Protein AF-A0A9X9YJS3-F1 (afdb_monomer)

Sequence (90 aa):
MINIAECREHADLYKRLSGASGISKDRSDVRKNIARTYVGLAGQLDRLASLTRNEQRLGVMACFRPQWPSLIWGWPALRKEQFEVGVVLV

Organism: NCBI:txid2823807

Secondary structure (DSSP, 8-state):
---HHHHHHHHHHHHHHHS-TT--HHHHHHHHHHHHHHHHHHHHHHHHHHHHHHHHHHHHHHH------S--------------------

Mean predicted aligned error: 14.99 Å

Nearest PDB structures (foldseek):
  6s7o-assembly1_H  TM=7.962E-01  e=3.512E-01  Homo sapiens
  8pn9-assembly1_H  TM=8.196E-01  e=5.442E-01  Homo sapiens
  8b6l-assembly1_J  TM=8.258E-01  e=8.979E-01  Homo sapiens
  8oir-assembly1_Aa  TM=5.435E-01  e=7.080E+00  Homo sapiens
  8eja-assembly1_B  TM=5.063E-01  e=7.537E+00  synthetic construct

Radius of gyration: 23.83 Å; Cα contacts (8 Å, |Δi|>4): 43; chains: 1; bounding box: 42×30×66 Å

Structure (mmCIF, N/CA/C/O backbone):
data_AF-A0A9X9YJS3-F1
#
_entry.id   AF-A0A9X9YJS3-F1
#
loop_
_atom_site.group_PDB
_atom_site.id
_atom_site.type_symbol
_atom_site.label_atom_id
_atom_site.label_alt_id
_atom_site.label_comp_id
_atom_site.label_asym_id
_atom_site.label_entity_id
_atom_site.label_seq_id
_atom_site.pdbx_PDB_ins_code
_atom_site.Cartn_x
_atom_site.Cartn_y
_atom_site.Cartn_z
_atom_site.occupancy
_atom_site.B_iso_or_equiv
_atom_site.auth_seq_id
_atom_site.auth_comp_id
_atom_site.auth_asym_id
_atom_site.auth_atom_id
_atom_site.pdbx_PDB_model_num
ATOM 1 N N . MET A 1 1 ? 11.920 -6.930 -0.009 1.00 60.66 1 MET A N 1
ATOM 2 C CA . MET A 1 1 ? 11.444 -5.720 -0.713 1.00 60.66 1 MET A CA 1
ATOM 3 C C . MET A 1 1 ? 9.936 -5.822 -0.750 1.00 60.66 1 MET A C 1
ATOM 5 O O . MET A 1 1 ? 9.464 -6.857 -1.195 1.00 60.66 1 MET A O 1
ATOM 9 N N . ILE A 1 2 ? 9.208 -4.842 -0.208 1.00 77.00 2 ILE A N 1
ATOM 10 C CA . ILE A 1 2 ? 7.742 -4.922 -0.155 1.00 77.00 2 ILE A CA 1
ATOM 11 C C . ILE A 1 2 ? 7.179 -4.851 -1.579 1.00 77.00 2 ILE A C 1
ATOM 13 O O . ILE A 1 2 ? 7.634 -4.026 -2.377 1.00 77.00 2 ILE A O 1
ATOM 17 N N . ASN A 1 3 ? 6.244 -5.734 -1.919 1.00 87.00 3 ASN A N 1
ATOM 18 C CA . ASN A 1 3 ? 5.661 -5.802 -3.256 1.00 87.00 3 ASN A CA 1
ATOM 19 C C . ASN A 1 3 ? 4.261 -5.145 -3.312 1.00 87.00 3 ASN A C 1
ATOM 21 O O . ASN A 1 3 ? 3.644 -4.833 -2.290 1.00 87.00 3 ASN A O 1
ATOM 25 N N . ILE A 1 4 ? 3.750 -4.907 -4.526 1.00 89.50 4 ILE A N 1
ATOM 26 C CA . ILE A 1 4 ? 2.439 -4.268 -4.756 1.00 89.50 4 ILE A CA 1
ATOM 27 C C . ILE A 1 4 ? 1.284 -5.103 -4.168 1.00 89.50 4 ILE A C 1
ATOM 29 O O . ILE A 1 4 ? 0.356 -4.542 -3.586 1.00 89.50 4 I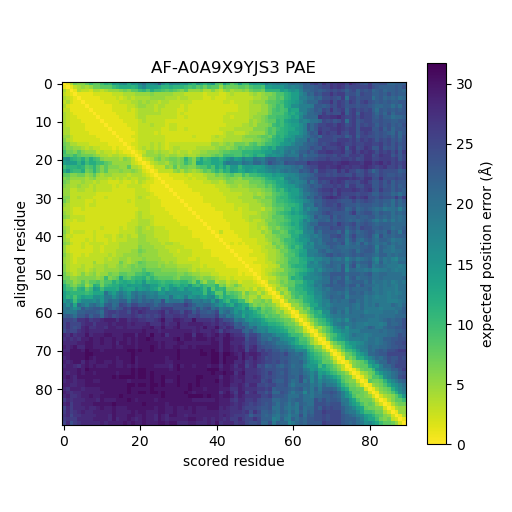LE A O 1
ATOM 33 N N . ALA A 1 5 ? 1.328 -6.428 -4.319 1.00 89.31 5 ALA A N 1
ATOM 34 C CA . ALA A 1 5 ? 0.332 -7.359 -3.794 1.00 89.31 5 ALA A CA 1
ATOM 35 C C . ALA A 1 5 ? 0.338 -7.410 -2.257 1.00 89.31 5 ALA A C 1
ATOM 37 O O . ALA A 1 5 ? -0.730 -7.321 -1.664 1.00 89.31 5 ALA A O 1
ATOM 38 N N . GLU A 1 6 ? 1.510 -7.430 -1.617 1.00 90.44 6 GLU A N 1
ATOM 39 C CA . GLU A 1 6 ? 1.648 -7.353 -0.153 1.00 90.44 6 GLU A CA 1
ATOM 40 C C . GLU A 1 6 ? 1.051 -6.049 0.388 1.00 90.44 6 GLU A C 1
ATOM 42 O O . GLU A 1 6 ? 0.322 -6.049 1.378 1.00 90.44 6 GLU A O 1
ATOM 47 N N . CYS A 1 7 ? 1.285 -4.920 -0.292 1.00 91.56 7 CYS A N 1
ATOM 48 C CA . CYS A 1 7 ? 0.670 -3.650 0.093 1.00 91.56 7 CYS A CA 1
ATOM 49 C C . CYS A 1 7 ? -0.866 -3.712 0.006 1.00 91.56 7 CYS A C 1
ATOM 51 O O . CYS A 1 7 ? -1.556 -3.204 0.889 1.00 91.56 7 CYS A O 1
ATOM 53 N N . ARG A 1 8 ? -1.425 -4.355 -1.026 1.00 91.12 8 ARG A N 1
ATOM 54 C CA . ARG A 1 8 ? -2.882 -4.536 -1.151 1.00 91.12 8 ARG A CA 1
ATOM 55 C C . ARG A 1 8 ? -3.440 -5.471 -0.078 1.00 91.12 8 ARG A C 1
ATOM 57 O O . ARG A 1 8 ? -4.461 -5.150 0.522 1.00 91.12 8 ARG A O 1
ATOM 64 N N . GLU A 1 9 ? -2.747 -6.567 0.211 1.00 93.44 9 GLU A N 1
ATOM 65 C CA . GLU A 1 9 ? -3.133 -7.522 1.252 1.00 93.44 9 GLU A CA 1
ATOM 66 C C . GLU A 1 9 ? -3.153 -6.865 2.638 1.00 93.44 9 GLU A C 1
ATOM 68 O O . GLU A 1 9 ? -4.136 -6.981 3.373 1.00 93.44 9 GLU A O 1
ATOM 73 N N . HIS A 1 10 ? -2.122 -6.084 2.972 1.00 92.69 10 HIS A N 1
ATOM 74 C CA . HIS A 1 10 ? -2.102 -5.308 4.209 1.00 92.69 10 HIS A CA 1
ATOM 75 C C . HIS A 1 10 ? -3.224 -4.268 4.252 1.00 92.69 10 HIS A C 1
ATOM 77 O O . HIS A 1 10 ? -3.873 -4.113 5.290 1.00 92.69 10 HIS A O 1
ATOM 83 N N . ALA A 1 11 ? -3.503 -3.577 3.143 1.00 91.88 11 ALA A N 1
ATOM 84 C CA . ALA A 1 11 ? -4.605 -2.622 3.088 1.00 91.88 11 ALA A CA 1
ATOM 85 C C . ALA A 1 11 ? -5.958 -3.285 3.396 1.00 91.88 11 ALA A C 1
ATOM 87 O O . ALA A 1 11 ? -6.723 -2.766 4.216 1.00 91.88 11 ALA A O 1
ATOM 88 N N . ASP A 1 12 ? -6.231 -4.447 2.802 1.00 92.88 12 ASP A N 1
ATOM 89 C CA . ASP A 1 12 ? -7.460 -5.199 3.053 1.00 92.88 12 ASP A CA 1
ATOM 90 C C . ASP A 1 12 ? -7.517 -5.753 4.479 1.00 92.88 12 ASP A C 1
ATOM 92 O O . ASP A 1 12 ? -8.560 -5.658 5.135 1.00 92.88 12 ASP A O 1
ATOM 96 N N . LEU A 1 13 ? -6.397 -6.245 5.015 1.00 93.44 13 LEU A N 1
ATOM 97 C CA . LEU A 1 13 ? -6.295 -6.682 6.406 1.00 93.44 13 LEU A CA 1
ATOM 98 C C . LEU A 1 13 ? -6.677 -5.551 7.370 1.00 93.44 13 LEU A C 1
ATOM 100 O O . LEU A 1 13 ? -7.560 -5.721 8.214 1.00 93.44 13 LEU A O 1
ATOM 104 N N . TYR A 1 14 ? -6.063 -4.373 7.234 1.00 92.50 14 TYR A N 1
ATOM 105 C CA . TYR A 1 14 ? -6.352 -3.235 8.108 1.00 92.50 14 TYR A CA 1
ATOM 106 C C . TYR A 1 14 ? -7.775 -2.704 7.927 1.00 92.50 14 TYR A C 1
ATOM 108 O O . TYR A 1 14 ? -8.402 -2.291 8.906 1.00 92.50 14 TYR A O 1
ATOM 116 N N . LYS A 1 15 ? -8.330 -2.786 6.713 1.00 91.44 15 LYS A N 1
ATOM 117 C CA . LYS A 1 15 ? -9.734 -2.456 6.448 1.00 91.44 15 LYS A CA 1
ATOM 118 C C . LYS A 1 15 ? -10.680 -3.407 7.185 1.00 91.44 15 LYS A C 1
ATOM 120 O O . LYS A 1 15 ? -11.590 -2.930 7.863 1.00 91.44 15 LYS A O 1
ATOM 125 N N . ARG A 1 16 ? -10.427 -4.720 7.162 1.00 91.50 16 ARG A N 1
ATOM 126 C CA . ARG A 1 16 ? -11.198 -5.718 7.932 1.00 91.50 16 ARG A CA 1
ATOM 127 C C . ARG A 1 16 ? -11.062 -5.492 9.439 1.00 91.50 16 ARG A C 1
ATOM 129 O O . ARG A 1 16 ? -12.063 -5.467 10.147 1.00 91.50 16 ARG A O 1
ATOM 136 N N . LEU A 1 17 ? -9.850 -5.212 9.920 1.00 89.75 17 LEU A N 1
ATOM 137 C CA . LEU A 1 17 ? -9.590 -4.891 11.328 1.00 89.75 17 LEU A CA 1
ATOM 138 C C . LEU A 1 17 ? -10.228 -3.569 11.778 1.00 89.75 17 LEU A C 1
ATOM 140 O O . LEU A 1 17 ? -10.421 -3.369 12.977 1.00 89.75 17 LEU A O 1
ATOM 144 N N . SER A 1 18 ? -10.530 -2.649 10.860 1.00 87.56 18 SER A N 1
ATOM 145 C CA . SER A 1 18 ? -11.261 -1.413 11.170 1.00 87.56 18 SER A CA 1
ATOM 146 C C . SER A 1 18 ? -12.768 -1.625 11.345 1.00 87.56 18 SER A C 1
ATOM 148 O O . SER A 1 18 ? -13.415 -0.801 11.980 1.00 87.56 18 SER A O 1
ATOM 150 N N . GLY A 1 19 ? -13.316 -2.721 10.806 1.00 85.69 19 GLY A N 1
ATOM 151 C CA . GLY A 1 19 ? -14.732 -3.087 10.915 1.00 85.69 19 GLY A CA 1
ATOM 152 C C . GLY A 1 19 ? -15.032 -4.149 11.975 1.00 85.69 19 GLY A C 1
ATOM 153 O O . GLY A 1 19 ? -16.184 -4.548 12.115 1.00 85.69 19 GLY A O 1
ATOM 154 N N . ALA A 1 20 ? -14.021 -4.631 12.705 1.00 88.31 20 ALA A N 1
ATOM 155 C CA . ALA A 1 20 ? -14.230 -5.605 13.773 1.00 88.31 20 ALA A CA 1
ATOM 156 C C . ALA A 1 20 ? -15.125 -5.010 14.876 1.00 88.31 20 ALA A C 1
ATOM 158 O O . ALA A 1 20 ? -14.956 -3.856 15.255 1.00 88.31 20 ALA A O 1
ATOM 159 N N . SER A 1 21 ? -16.074 -5.776 15.411 1.00 76.00 21 SER A N 1
ATOM 160 C CA . SER A 1 21 ? -16.926 -5.315 16.514 1.00 76.00 21 SER A CA 1
ATOM 161 C C . SER A 1 21 ? -16.114 -5.164 17.807 1.00 76.00 21 SER A C 1
ATOM 163 O O . SER A 1 21 ? -15.308 -6.034 18.128 1.00 76.00 21 SER A O 1
ATOM 165 N N . GLY A 1 22 ? -16.341 -4.093 18.574 1.00 84.00 22 GLY A N 1
ATOM 166 C CA . GLY A 1 22 ? -15.722 -3.908 19.900 1.00 84.00 22 GLY A CA 1
ATOM 167 C C . GLY A 1 22 ? -14.427 -3.087 19.927 1.00 84.00 22 GLY A C 1
ATOM 168 O O . GLY A 1 22 ? -13.683 -3.134 20.902 1.00 84.00 22 GLY A O 1
ATOM 169 N N . ILE A 1 23 ? -14.135 -2.320 18.877 1.00 84.06 23 ILE A N 1
ATOM 170 C CA . ILE A 1 23 ? -12.969 -1.423 18.807 1.00 84.06 23 ILE A CA 1
ATOM 171 C C . ILE A 1 23 ? -13.400 0.035 18.937 1.00 84.06 23 ILE A C 1
ATOM 173 O O . ILE A 1 23 ? -14.395 0.460 18.354 1.00 84.06 23 ILE A O 1
ATOM 177 N N . SER A 1 24 ? -12.620 0.809 19.696 1.00 88.31 24 SER A N 1
ATOM 178 C CA . SER A 1 24 ? -12.807 2.258 19.804 1.00 88.31 24 SER A CA 1
ATOM 179 C C . SER A 1 24 ? -12.731 2.921 18.425 1.00 88.31 24 SER A C 1
ATOM 181 O O . SER A 1 24 ? -11.928 2.516 17.576 1.00 88.31 24 SER A O 1
ATOM 183 N N . LYS A 1 25 ? -13.544 3.965 18.227 1.00 89.12 25 LYS A N 1
ATOM 184 C CA . LYS A 1 25 ? -13.611 4.7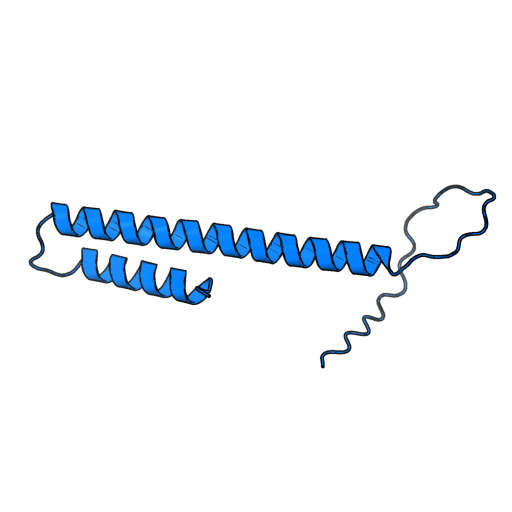50 16.986 1.00 89.12 25 LYS A CA 1
ATOM 185 C C . LYS A 1 25 ? -12.228 5.228 16.541 1.00 89.12 25 LYS A C 1
ATOM 187 O O . LYS A 1 25 ? -11.864 5.028 15.387 1.00 89.12 25 LYS A O 1
ATOM 192 N N . ASP A 1 26 ? -11.434 5.731 17.483 1.00 91.75 26 ASP A N 1
ATOM 193 C CA . ASP A 1 26 ? -10.068 6.204 17.247 1.00 91.75 26 ASP A CA 1
ATOM 194 C C . ASP A 1 26 ? -9.171 5.110 16.636 1.00 91.75 26 ASP A C 1
ATOM 196 O O . ASP A 1 26 ? -8.564 5.289 15.580 1.00 91.75 26 ASP A O 1
ATOM 200 N N . ARG A 1 27 ? -9.207 3.896 17.203 1.00 90.94 27 ARG A N 1
ATOM 201 C CA . ARG A 1 27 ? -8.450 2.742 16.686 1.00 90.94 27 ARG A CA 1
ATOM 202 C C . ARG A 1 27 ? -8.925 2.306 15.301 1.00 90.94 27 ARG A C 1
ATOM 204 O O . ARG A 1 27 ? -8.111 1.875 14.485 1.00 90.94 27 ARG A O 1
ATOM 211 N N . SER A 1 28 ? -10.229 2.382 15.038 1.00 92.75 28 SER A N 1
ATOM 212 C CA . SER A 1 28 ? -10.784 2.131 13.702 1.00 92.75 28 SER A CA 1
ATOM 213 C C . SER A 1 28 ? -10.238 3.147 12.695 1.00 92.75 28 SER A C 1
ATOM 215 O O . SER A 1 28 ? -9.809 2.768 11.605 1.00 92.75 28 SER A O 1
ATOM 217 N N . ASP A 1 29 ? -10.209 4.426 13.062 1.00 92.62 29 ASP A N 1
ATOM 218 C CA . ASP A 1 29 ? -9.803 5.502 12.162 1.00 92.62 29 ASP A CA 1
ATOM 219 C C . ASP A 1 29 ? -8.295 5.469 11.875 1.00 92.62 29 ASP A C 1
ATOM 221 O O . ASP A 1 29 ? -7.892 5.602 10.715 1.00 92.62 29 ASP A O 1
ATOM 225 N N . VAL A 1 30 ? -7.466 5.136 12.871 1.00 94.12 30 VAL A N 1
ATOM 226 C CA . VAL A 1 30 ? -6.036 4.845 12.670 1.00 94.12 30 VAL A CA 1
ATOM 227 C C . VAL A 1 30 ? -5.844 3.690 11.683 1.00 94.12 30 VAL A C 1
ATOM 229 O O . VAL A 1 30 ? -5.057 3.803 10.744 1.00 94.12 30 VAL A O 1
ATOM 232 N N . ARG A 1 31 ? -6.601 2.593 11.815 1.00 92.94 31 ARG A N 1
ATOM 233 C CA . ARG A 1 31 ? -6.512 1.458 10.877 1.00 92.94 31 ARG A CA 1
ATOM 234 C C . ARG A 1 31 ? -6.936 1.829 9.458 1.00 92.94 31 ARG A C 1
ATOM 236 O O . ARG A 1 31 ? -6.300 1.390 8.505 1.00 92.94 31 ARG A O 1
ATOM 243 N N . LYS A 1 32 ? -7.961 2.671 9.299 1.00 92.81 32 LYS A N 1
ATOM 244 C CA . LYS A 1 32 ? -8.367 3.197 7.984 1.00 92.81 32 LYS A CA 1
ATOM 245 C C . LYS A 1 32 ? -7.293 4.093 7.367 1.00 92.81 32 LYS A C 1
ATOM 247 O O . LYS A 1 32 ? -7.089 4.030 6.156 1.00 92.81 32 LYS A O 1
ATOM 252 N N . ASN A 1 33 ? -6.615 4.916 8.172 1.00 95.56 33 ASN A N 1
ATOM 253 C CA . ASN A 1 33 ? -5.475 5.715 7.714 1.00 95.56 33 ASN A CA 1
ATOM 254 C C . ASN A 1 33 ? -4.344 4.807 7.218 1.00 95.56 33 ASN A C 1
ATOM 256 O O . ASN A 1 33 ? -3.871 4.992 6.101 1.00 95.56 33 ASN A O 1
ATOM 260 N N . ILE A 1 34 ? -3.977 3.788 8.000 1.00 93.62 34 ILE A N 1
ATOM 261 C CA . ILE A 1 34 ? -2.939 2.818 7.625 1.00 93.62 34 ILE A CA 1
ATOM 262 C C . ILE A 1 34 ? -3.307 2.108 6.314 1.00 93.62 34 ILE A C 1
ATOM 264 O O . ILE A 1 34 ? -2.492 2.058 5.396 1.0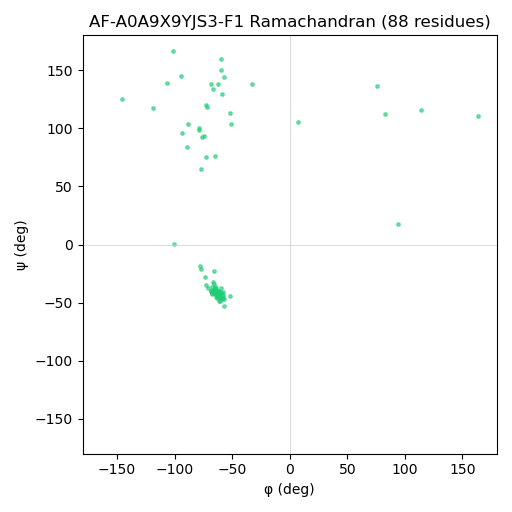0 93.62 34 ILE A O 1
ATOM 268 N N . ALA A 1 35 ? -4.548 1.627 6.180 1.00 93.69 35 ALA A N 1
ATOM 269 C CA . ALA A 1 35 ? -5.017 0.992 4.950 1.00 93.69 35 ALA A CA 1
ATOM 270 C C . ALA A 1 35 ? -4.889 1.922 3.729 1.00 93.69 35 ALA A C 1
ATOM 272 O O . ALA A 1 35 ? -4.401 1.501 2.682 1.00 93.69 35 ALA A O 1
ATOM 273 N N . ARG A 1 36 ? -5.264 3.204 3.865 1.00 93.31 36 ARG A N 1
ATOM 274 C CA . ARG A 1 36 ? -5.098 4.206 2.798 1.00 93.31 36 ARG A CA 1
ATOM 275 C C . ARG A 1 36 ? -3.634 4.414 2.412 1.00 93.31 36 ARG A C 1
ATOM 277 O O . ARG A 1 36 ? -3.345 4.507 1.221 1.00 93.31 36 ARG A O 1
ATOM 284 N N . THR A 1 37 ? -2.723 4.447 3.382 1.00 94.56 37 THR A N 1
ATOM 285 C CA . THR A 1 37 ? -1.281 4.571 3.119 1.00 94.56 37 THR A CA 1
ATOM 286 C C . THR A 1 37 ? -0.758 3.393 2.303 1.00 94.56 37 THR A C 1
ATOM 288 O O . THR A 1 37 ? -0.054 3.606 1.320 1.00 94.56 37 THR A O 1
ATOM 291 N N . TYR A 1 38 ? -1.147 2.161 2.644 1.00 93.06 38 TYR A N 1
ATOM 292 C CA . TYR A 1 38 ? -0.745 0.974 1.885 1.00 93.06 38 TYR A CA 1
ATOM 293 C C . TYR A 1 38 ? -1.285 0.967 0.449 1.00 93.06 38 TYR A C 1
ATOM 295 O O . TYR A 1 38 ? -0.550 0.622 -0.475 1.00 93.06 38 TYR A O 1
ATOM 303 N N . VAL A 1 39 ? -2.529 1.407 0.227 1.00 92.81 39 VAL A N 1
ATOM 304 C CA . VAL A 1 39 ? -3.079 1.570 -1.134 1.00 92.81 39 VAL A CA 1
ATOM 305 C C . VAL A 1 39 ? -2.294 2.620 -1.923 1.00 92.81 39 VAL A C 1
ATOM 307 O O . VAL A 1 39 ? -1.955 2.393 -3.084 1.00 92.81 39 VAL A O 1
ATOM 310 N N . GLY A 1 40 ? -1.972 3.754 -1.293 1.00 93.62 40 GLY A N 1
ATOM 311 C CA . GLY A 1 40 ? -1.156 4.801 -1.908 1.00 93.62 40 GLY A CA 1
ATOM 312 C C . GLY A 1 40 ? 0.236 4.298 -2.292 1.00 93.62 40 GLY A C 1
ATOM 313 O O . GLY A 1 40 ? 0.677 4.514 -3.421 1.00 93.62 40 GLY A O 1
ATOM 314 N N . LEU A 1 41 ? 0.890 3.561 -1.392 1.00 93.31 41 LEU A N 1
ATOM 315 C CA . LEU A 1 41 ? 2.194 2.951 -1.639 1.00 93.31 41 LEU A CA 1
ATOM 316 C C . LEU A 1 41 ? 2.136 1.926 -2.779 1.00 93.31 41 LEU A C 1
ATOM 318 O O . LEU A 1 41 ? 2.990 1.952 -3.660 1.00 93.31 41 LEU A O 1
ATOM 322 N N . ALA A 1 42 ? 1.105 1.077 -2.822 1.00 92.62 42 ALA A N 1
ATOM 323 C CA . ALA A 1 42 ? 0.900 0.129 -3.918 1.00 92.62 42 ALA A CA 1
ATOM 324 C C . ALA A 1 42 ? 0.801 0.842 -5.279 1.00 92.62 42 ALA A C 1
ATOM 326 O O . ALA A 1 42 ? 1.386 0.384 -6.258 1.00 92.62 42 ALA A O 1
ATOM 327 N N . GLY A 1 43 ? 0.103 1.982 -5.339 1.00 92.19 43 GLY A N 1
ATOM 328 C CA . GLY A 1 43 ? 0.020 2.805 -6.548 1.00 92.19 43 GLY A CA 1
ATOM 329 C C . GLY A 1 43 ? 1.356 3.447 -6.937 1.00 92.19 43 GLY A C 1
ATOM 330 O O . GLY A 1 43 ? 1.708 3.486 -8.114 1.00 92.19 43 GLY A O 1
ATOM 331 N N . GLN A 1 44 ? 2.139 3.911 -5.960 1.00 93.12 44 GLN A N 1
ATOM 332 C CA . GLN A 1 44 ? 3.484 4.440 -6.212 1.00 93.12 44 GLN A CA 1
ATOM 333 C C . GLN A 1 44 ? 4.434 3.359 -6.736 1.00 93.12 44 GLN A C 1
ATOM 335 O O . GLN A 1 44 ? 5.180 3.614 -7.680 1.00 93.12 44 GLN A O 1
ATOM 340 N N . LEU A 1 45 ? 4.372 2.151 -6.173 1.00 91.38 45 LEU A N 1
ATOM 341 C CA . LEU A 1 45 ? 5.142 0.997 -6.634 1.00 91.38 45 LEU A CA 1
ATOM 342 C C . LEU A 1 45 ? 4.731 0.558 -8.046 1.00 91.38 45 LEU A C 1
ATOM 344 O O . LEU A 1 45 ? 5.596 0.230 -8.851 1.00 91.38 45 LEU A O 1
ATOM 348 N N . ASP A 1 46 ? 3.441 0.604 -8.384 1.00 89.81 46 ASP A N 1
ATOM 349 C CA . ASP A 1 46 ? 2.962 0.321 -9.743 1.00 89.81 46 ASP A CA 1
ATOM 350 C C . ASP A 1 46 ? 3.461 1.357 -10.765 1.00 89.81 46 ASP A C 1
ATOM 352 O O . ASP A 1 46 ? 3.913 1.015 -11.865 1.00 89.81 46 ASP A O 1
ATOM 356 N N . ARG A 1 47 ? 3.473 2.635 -10.371 1.00 89.25 47 ARG A N 1
ATOM 357 C CA . ARG A 1 47 ? 4.058 3.707 -11.180 1.00 89.25 47 ARG A CA 1
ATOM 358 C C . ARG A 1 47 ? 5.566 3.526 -11.345 1.00 89.25 47 ARG A C 1
ATOM 360 O O . ARG A 1 47 ? 6.059 3.692 -12.456 1.00 89.25 47 ARG A O 1
ATOM 367 N N . LEU A 1 48 ? 6.281 3.153 -10.282 1.00 89.69 48 LEU A N 1
ATOM 368 C CA . LEU A 1 48 ? 7.712 2.847 -10.332 1.00 89.69 48 LEU A CA 1
ATOM 369 C C . LEU A 1 48 ? 7.988 1.674 -11.282 1.00 89.69 48 LEU A C 1
ATOM 371 O O . LEU A 1 48 ? 8.808 1.805 -12.182 1.00 89.69 48 LEU A O 1
ATOM 375 N N . ALA A 1 49 ? 7.237 0.577 -11.160 1.00 87.06 49 ALA A N 1
ATOM 376 C CA . ALA A 1 49 ? 7.344 -0.570 -12.058 1.00 87.06 49 ALA A CA 1
ATOM 377 C C . ALA A 1 49 ? 7.062 -0.185 -13.521 1.00 87.06 49 ALA A C 1
ATOM 379 O O . ALA A 1 49 ? 7.715 -0.677 -14.440 1.00 87.06 49 ALA A O 1
ATOM 380 N N . SER A 1 50 ? 6.112 0.724 -13.751 1.00 85.50 50 SER A N 1
ATOM 381 C CA . SER A 1 50 ? 5.823 1.260 -15.083 1.00 85.50 50 SER A CA 1
ATOM 382 C C . SER A 1 50 ? 6.961 2.120 -15.632 1.00 85.50 50 SER A C 1
ATOM 384 O O . SER A 1 50 ? 7.293 1.992 -16.808 1.00 85.50 50 SER A O 1
ATOM 386 N N . LEU A 1 51 ? 7.585 2.961 -14.801 1.00 86.00 51 LEU A N 1
ATOM 387 C CA . LEU A 1 51 ? 8.755 3.749 -15.191 1.00 86.00 51 LEU A CA 1
ATOM 388 C C . LEU A 1 51 ? 9.935 2.844 -15.547 1.00 86.00 51 LEU A C 1
ATOM 390 O O . LEU A 1 51 ? 10.489 3.004 -16.627 1.00 86.00 51 LEU A O 1
ATOM 394 N N . THR A 1 52 ? 10.230 1.826 -14.737 1.00 85.62 52 THR A N 1
ATOM 395 C CA . THR A 1 52 ? 11.291 0.852 -15.032 1.00 85.62 52 THR A CA 1
ATOM 396 C C . THR A 1 52 ? 11.040 0.109 -16.347 1.00 85.62 52 THR A C 1
ATOM 398 O O . THR A 1 52 ? 11.957 -0.047 -17.149 1.00 85.62 52 THR A O 1
ATOM 401 N N . ARG A 1 53 ? 9.794 -0.299 -16.638 1.00 75.50 53 ARG A N 1
ATOM 402 C CA . ARG A 1 53 ? 9.445 -0.903 -17.940 1.00 75.50 53 ARG A CA 1
ATOM 403 C C . ARG A 1 53 ? 9.634 0.066 -19.105 1.00 75.50 53 ARG A C 1
ATOM 405 O O . ARG A 1 53 ? 10.085 -0.342 -20.172 1.00 75.50 53 ARG A O 1
ATOM 412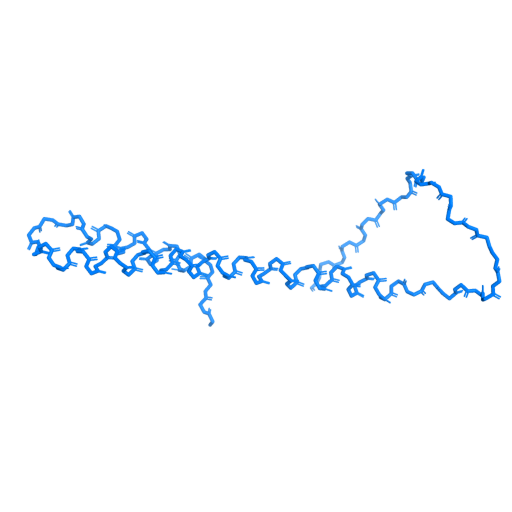 N N . ASN A 1 54 ? 9.277 1.336 -18.925 1.00 73.62 54 ASN A N 1
ATOM 413 C CA . ASN A 1 54 ? 9.453 2.357 -19.956 1.00 73.62 54 ASN A CA 1
ATOM 414 C C . ASN A 1 54 ? 10.935 2.666 -20.194 1.00 73.62 54 ASN A C 1
ATOM 416 O O . ASN A 1 54 ? 11.345 2.775 -21.344 1.00 73.62 54 ASN A O 1
ATOM 420 N N . GLU A 1 55 ? 11.745 2.735 -19.140 1.00 72.44 55 GLU A N 1
ATOM 421 C CA . GLU A 1 55 ? 13.201 2.864 -19.231 1.00 72.44 55 GLU A CA 1
ATOM 422 C C . GLU A 1 55 ? 13.824 1.661 -19.938 1.00 72.44 55 GLU A C 1
ATOM 424 O O . GLU A 1 55 ? 14.643 1.845 -20.830 1.00 72.44 55 GLU A O 1
ATOM 429 N N . GLN A 1 56 ? 13.390 0.436 -19.630 1.00 64.88 56 GLN A N 1
ATOM 430 C CA . GLN A 1 56 ? 13.823 -0.760 -20.355 1.00 64.88 56 GLN A CA 1
ATOM 431 C C . GLN A 1 56 ? 13.400 -0.718 -21.824 1.00 64.88 56 GLN A C 1
ATOM 433 O O . GLN A 1 56 ? 14.198 -1.032 -22.697 1.00 64.88 56 GLN A O 1
ATOM 438 N N . ARG A 1 57 ? 12.178 -0.278 -22.136 1.00 60.41 57 ARG A N 1
ATOM 439 C CA . ARG A 1 57 ? 11.706 -0.150 -23.522 1.00 60.41 57 ARG A CA 1
ATOM 440 C C . ARG A 1 57 ? 12.488 0.910 -24.303 1.00 60.41 57 ARG A C 1
ATOM 442 O O . ARG A 1 57 ? 12.800 0.691 -25.471 1.00 60.41 57 ARG A O 1
ATOM 449 N N . LEU A 1 58 ? 12.834 2.028 -23.666 1.00 59.12 58 LEU A N 1
ATOM 450 C CA . LEU A 1 58 ? 13.680 3.071 -24.250 1.00 59.12 58 LEU A CA 1
ATOM 451 C C . LEU A 1 58 ? 15.146 2.635 -24.343 1.00 59.12 58 LEU A C 1
ATOM 453 O O . LEU A 1 58 ? 15.800 2.969 -25.321 1.00 59.12 58 LEU A O 1
ATOM 457 N N . GLY A 1 59 ? 15.648 1.851 -23.388 1.00 54.78 59 GLY A N 1
ATOM 458 C CA . GLY A 1 59 ? 16.983 1.252 -23.409 1.00 54.78 59 GLY A CA 1
ATOM 459 C C . GLY A 1 59 ? 17.131 0.185 -24.494 1.00 54.78 59 GLY A C 1
ATOM 460 O O . GLY A 1 59 ? 18.121 0.175 -25.215 1.00 54.78 59 GLY A O 1
ATOM 461 N N . VAL A 1 60 ? 16.110 -0.650 -24.698 1.00 51.09 60 VAL A N 1
ATOM 462 C CA . VAL A 1 60 ? 16.045 -1.610 -25.813 1.00 51.09 60 VAL A CA 1
ATOM 463 C C . VAL A 1 60 ? 15.915 -0.876 -27.156 1.00 51.09 60 VAL A C 1
ATOM 465 O O . VAL A 1 60 ? 16.565 -1.270 -28.121 1.00 51.09 60 VAL A O 1
ATOM 468 N N . MET A 1 61 ? 15.178 0.243 -27.224 1.00 43.38 61 MET A N 1
ATOM 469 C CA . MET A 1 61 ? 15.226 1.144 -28.390 1.00 43.38 61 MET A CA 1
ATOM 470 C C . MET A 1 61 ? 16.593 1.827 -28.561 1.00 43.38 61 MET A C 1
ATOM 472 O O . MET A 1 61 ? 17.012 2.032 -29.693 1.00 43.38 61 MET A O 1
ATOM 476 N N . ALA A 1 62 ? 17.309 2.152 -27.482 1.00 50.19 62 ALA A N 1
ATOM 477 C CA . ALA A 1 62 ? 18.642 2.756 -27.539 1.00 50.19 62 ALA A CA 1
ATOM 478 C C . ALA A 1 62 ? 19.732 1.754 -27.968 1.00 50.19 62 ALA A C 1
ATOM 480 O O . ALA A 1 62 ? 20.716 2.152 -28.591 1.00 50.19 62 ALA A O 1
ATOM 481 N N . CYS A 1 63 ? 19.548 0.458 -27.690 1.00 44.59 63 CYS A N 1
ATOM 482 C CA . CYS A 1 63 ? 20.387 -0.619 -28.222 1.00 44.59 63 CYS A CA 1
ATOM 483 C C . CYS A 1 63 ? 20.054 -0.975 -29.677 1.00 44.59 63 CYS A C 1
ATOM 485 O O . CYS A 1 63 ? 20.915 -1.504 -30.378 1.00 44.59 63 CYS A O 1
ATOM 487 N N . PHE A 1 64 ? 18.875 -0.608 -30.184 1.00 43.66 64 PHE A N 1
ATOM 488 C CA . PHE A 1 64 ? 18.644 -0.501 -31.623 1.00 43.66 64 PHE A CA 1
ATOM 489 C C . PHE A 1 64 ? 19.285 0.797 -32.121 1.00 43.66 64 PHE A C 1
ATOM 491 O O . PHE A 1 64 ? 18.606 1.728 -32.528 1.00 43.66 64 PHE A O 1
ATOM 498 N N . ARG A 1 65 ? 20.616 0.889 -32.045 1.00 40.84 65 ARG A N 1
ATOM 499 C CA . ARG A 1 65 ? 21.385 1.937 -32.715 1.00 40.84 65 ARG A CA 1
ATOM 500 C C . ARG A 1 65 ? 21.490 1.503 -34.170 1.00 40.84 65 ARG A C 1
ATOM 502 O O . ARG A 1 65 ? 22.347 0.669 -34.468 1.00 40.84 65 ARG A O 1
ATOM 509 N N . PRO A 1 66 ? 20.667 1.998 -35.108 1.00 45.09 66 PRO A N 1
ATOM 510 C CA . PRO A 1 66 ? 20.988 1.738 -36.488 1.00 45.09 66 PRO A CA 1
ATOM 511 C C . PRO A 1 66 ? 22.193 2.650 -36.737 1.00 45.09 66 PRO A C 1
ATOM 513 O O . PRO A 1 66 ? 22.132 3.860 -36.503 1.00 45.09 66 PRO A O 1
ATOM 516 N N . GLN A 1 67 ? 23.335 2.078 -37.104 1.00 45.16 67 GLN A N 1
ATOM 517 C CA . GLN A 1 67 ? 24.458 2.848 -37.628 1.00 45.16 67 GLN A CA 1
ATOM 518 C C . GLN A 1 67 ? 23.984 3.458 -38.956 1.00 45.16 67 GLN A C 1
ATOM 520 O O . GLN A 1 67 ? 24.292 2.945 -40.024 1.00 45.16 67 GLN A O 1
ATOM 525 N N . TRP A 1 68 ? 23.160 4.505 -38.898 1.00 41.56 68 TRP A N 1
ATOM 526 C CA . TRP A 1 68 ? 22.784 5.278 -40.067 1.00 41.56 68 TRP A CA 1
ATOM 527 C C . TRP A 1 68 ? 24.025 6.071 -40.463 1.00 41.56 68 TRP A C 1
ATOM 529 O O . TRP A 1 68 ? 24.521 6.861 -39.651 1.00 41.56 68 TRP A O 1
ATOM 539 N N . PRO A 1 69 ? 24.575 5.847 -41.667 1.00 37.91 69 PRO A N 1
ATOM 540 C CA . PRO A 1 69 ? 25.617 6.704 -42.187 1.00 37.91 69 PRO A CA 1
ATOM 541 C C . PRO A 1 69 ? 25.041 8.112 -42.256 1.00 37.91 69 PRO A C 1
ATOM 543 O O . PRO A 1 69 ? 23.934 8.318 -42.755 1.00 37.91 69 PRO A O 1
ATOM 546 N N . SER A 1 70 ? 25.775 9.071 -41.708 1.00 48.81 70 SER A N 1
ATOM 547 C CA . SER A 1 70 ? 25.509 10.490 -41.872 1.00 48.81 70 SER A CA 1
ATOM 548 C C . SER A 1 70 ? 25.354 10.758 -43.362 1.00 48.81 70 SER A C 1
ATOM 550 O O . SER A 1 70 ? 26.362 10.702 -44.056 1.00 48.81 70 SER A O 1
ATOM 552 N N . LEU A 1 71 ? 24.122 10.942 -43.845 1.00 45.53 71 LEU A N 1
ATOM 553 C CA . LEU A 1 71 ? 23.724 11.740 -45.008 1.00 45.53 71 LEU A CA 1
ATOM 554 C C . LEU A 1 71 ? 22.299 11.362 -45.456 1.00 45.53 71 LEU A C 1
ATOM 556 O O . LEU A 1 71 ? 22.077 10.340 -46.091 1.00 45.53 71 LEU A O 1
ATOM 560 N N . ILE A 1 72 ? 21.398 12.324 -45.230 1.00 50.06 72 ILE A N 1
ATOM 561 C CA . ILE A 1 72 ? 20.235 12.645 -46.067 1.00 50.06 72 ILE A CA 1
ATOM 562 C C . ILE A 1 72 ? 19.031 11.678 -45.958 1.00 50.06 72 ILE A C 1
ATOM 564 O O . ILE A 1 72 ? 19.154 10.464 -46.034 1.00 50.06 72 ILE A O 1
ATOM 568 N N . TRP A 1 73 ? 17.853 12.307 -45.886 1.00 39.41 73 TRP A N 1
ATOM 569 C CA . TRP A 1 73 ? 16.495 11.831 -46.195 1.00 39.41 73 TRP A CA 1
ATOM 570 C C . TRP A 1 73 ? 15.530 11.721 -45.015 1.00 39.41 73 TRP A C 1
ATOM 572 O O . TRP A 1 73 ? 15.707 10.973 -44.058 1.00 39.41 73 TRP A O 1
ATOM 582 N N . GLY A 1 74 ? 14.497 12.560 -45.126 1.00 40.00 74 GLY A N 1
ATOM 583 C CA . GLY A 1 74 ? 13.447 12.772 -44.155 1.00 40.00 74 GLY A CA 1
ATOM 584 C C . GLY A 1 74 ? 12.650 11.516 -43.845 1.00 40.00 74 GLY A C 1
ATOM 585 O O . GLY A 1 74 ? 12.450 10.642 -44.682 1.00 40.00 74 GLY A O 1
ATOM 586 N N . TRP A 1 75 ? 12.173 11.496 -42.610 1.00 41.28 75 TRP A N 1
ATOM 587 C CA . TRP A 1 75 ? 11.231 10.535 -42.063 1.00 41.28 75 TRP A CA 1
ATOM 588 C C . TRP A 1 75 ? 9.992 10.427 -42.970 1.00 41.28 75 TRP A C 1
ATOM 590 O O . TRP A 1 75 ? 9.229 11.394 -43.053 1.00 41.28 75 TRP A O 1
ATOM 600 N N . PRO A 1 76 ? 9.736 9.286 -43.636 1.00 40.56 76 PRO A N 1
ATOM 601 C CA . PRO A 1 76 ? 8.447 9.033 -44.236 1.00 40.56 76 PRO A CA 1
ATOM 602 C C . PRO A 1 76 ? 7.597 8.228 -43.255 1.00 40.56 76 PRO A C 1
ATOM 604 O O . PRO A 1 76 ? 8.074 7.381 -42.499 1.00 40.56 76 PRO A O 1
ATOM 607 N N . ALA A 1 77 ? 6.313 8.543 -43.292 1.00 44.78 77 ALA A N 1
ATOM 608 C CA . ALA A 1 77 ? 5.215 7.893 -42.609 1.00 44.78 77 ALA A CA 1
ATOM 609 C C . ALA A 1 77 ? 5.358 6.369 -42.412 1.00 44.78 77 ALA A C 1
ATOM 611 O O . ALA A 1 77 ? 5.714 5.632 -43.331 1.00 44.78 77 ALA A O 1
ATOM 612 N N . LEU A 1 78 ? 4.980 5.933 -41.204 1.00 49.62 78 LEU A N 1
ATOM 613 C CA . LEU A 1 78 ? 4.313 4.664 -40.880 1.00 49.62 78 LEU A CA 1
ATOM 614 C C . LEU A 1 78 ? 4.185 3.666 -42.047 1.00 49.62 78 LEU A C 1
ATOM 616 O O . LEU A 1 78 ? 3.273 3.772 -42.868 1.00 49.62 78 LEU A O 1
ATOM 620 N N . ARG A 1 79 ? 5.009 2.614 -42.030 1.00 36.59 79 ARG A N 1
ATOM 621 C CA . ARG A 1 79 ? 4.720 1.355 -42.724 1.00 36.59 79 ARG A CA 1
ATOM 622 C C . ARG A 1 79 ? 4.655 0.235 -41.680 1.00 36.59 79 ARG A C 1
ATOM 624 O O . ARG A 1 79 ? 5.608 0.018 -40.940 1.00 36.59 79 ARG A O 1
ATOM 631 N 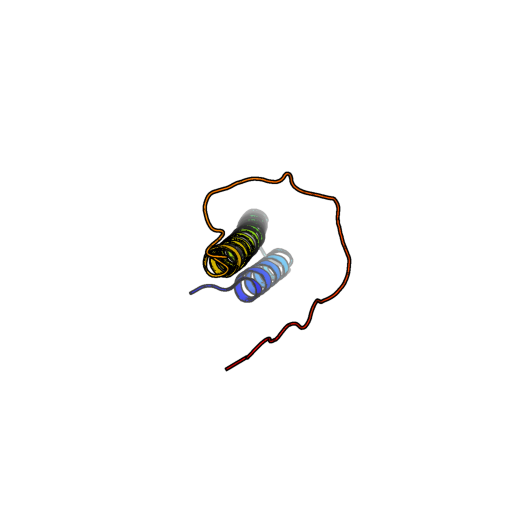N . LYS A 1 80 ? 3.472 -0.383 -41.573 1.00 46.66 80 LYS A N 1
ATOM 632 C CA . LYS A 1 80 ? 3.214 -1.658 -40.880 1.00 46.66 80 LYS A CA 1
ATOM 633 C C . LYS A 1 80 ? 4.066 -2.767 -41.529 1.00 46.66 80 LYS A C 1
ATOM 635 O O . L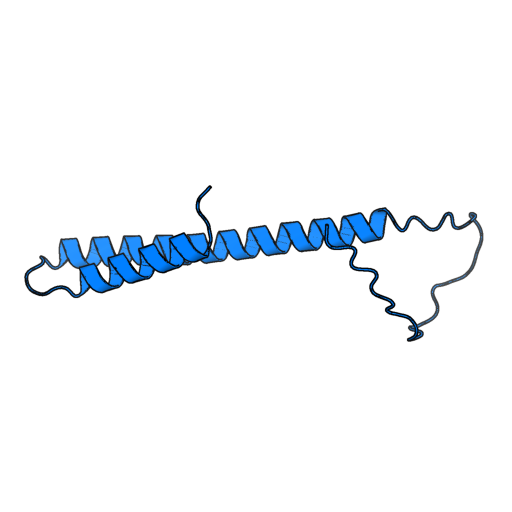YS A 1 80 ? 4.418 -2.606 -42.687 1.00 46.66 80 LYS A O 1
ATOM 640 N N . GLU A 1 81 ? 4.297 -3.870 -40.810 1.00 44.09 81 GLU A N 1
ATOM 641 C CA . GLU A 1 81 ? 5.287 -4.952 -41.063 1.00 44.09 81 GLU A CA 1
ATOM 642 C C . GLU A 1 81 ? 6.690 -4.586 -40.541 1.00 44.09 81 GLU A C 1
ATOM 644 O O . GLU A 1 81 ? 7.316 -3.670 -41.043 1.00 44.09 81 GLU A O 1
ATOM 649 N N . GLN A 1 82 ? 7.276 -5.202 -39.514 1.00 41.25 82 GLN A N 1
ATOM 650 C CA . GLN A 1 82 ? 7.028 -6.485 -38.870 1.00 41.25 82 GLN A CA 1
ATOM 651 C C . GLN A 1 82 ? 7.307 -6.370 -37.366 1.00 41.25 82 GLN A C 1
ATOM 653 O O . GLN A 1 82 ? 8.390 -5.973 -36.942 1.00 41.25 82 GLN A O 1
ATOM 658 N N . PHE A 1 83 ? 6.312 -6.730 -36.561 1.00 40.38 83 PHE A N 1
ATOM 659 C CA . PHE A 1 83 ? 6.498 -7.114 -35.167 1.00 40.38 83 PHE A CA 1
ATOM 660 C C . PHE A 1 83 ? 6.753 -8.630 -35.172 1.00 40.38 83 PHE A C 1
ATOM 662 O O . PHE A 1 83 ? 5.819 -9.403 -34.995 1.00 40.38 83 PHE A O 1
ATOM 669 N N . GLU A 1 84 ? 7.991 -9.071 -35.396 1.00 36.69 84 GLU A N 1
ATOM 670 C CA . GLU A 1 84 ? 8.415 -10.365 -34.848 1.00 36.69 84 GLU A CA 1
ATOM 671 C C . GLU A 1 84 ? 9.077 -10.082 -33.507 1.00 36.69 84 GLU A C 1
ATOM 673 O O . GLU A 1 84 ? 10.228 -9.660 -33.395 1.00 36.69 84 GLU A O 1
ATOM 678 N N . VAL A 1 85 ? 8.263 -10.219 -32.465 1.00 41.31 85 VAL A N 1
ATOM 679 C CA . VAL A 1 85 ? 8.684 -10.068 -31.082 1.00 41.31 85 VAL A CA 1
ATOM 680 C C . VAL A 1 85 ? 9.453 -11.326 -30.694 1.00 41.31 85 VAL A C 1
ATOM 682 O O . VAL A 1 85 ? 8.875 -12.303 -30.229 1.00 41.31 85 VAL A O 1
ATOM 685 N N . GLY A 1 86 ? 10.770 -11.299 -30.864 1.00 42.59 86 GLY A N 1
ATOM 686 C CA . GLY A 1 86 ? 11.667 -12.249 -30.214 1.00 42.59 86 GLY A CA 1
ATOM 687 C C . GLY A 1 86 ? 11.780 -11.937 -28.722 1.00 42.59 86 GLY A C 1
ATOM 688 O O . GLY A 1 86 ? 12.777 -11.369 -28.286 1.00 42.59 86 GLY A O 1
ATOM 689 N N . VAL A 1 87 ? 10.754 -12.274 -27.931 1.00 42.22 87 VAL A N 1
ATOM 690 C CA . VAL A 1 87 ? 10.889 -12.366 -26.468 1.00 42.22 87 VAL A CA 1
ATOM 691 C C . VAL A 1 87 ? 11.652 -13.654 -26.168 1.00 42.22 87 VAL A C 1
ATOM 693 O O . VAL A 1 87 ? 11.055 -14.721 -26.059 1.00 42.22 87 VAL A O 1
ATOM 696 N N . VAL A 1 88 ? 12.977 -13.574 -26.040 1.00 41.81 88 VAL A N 1
ATOM 697 C CA . VAL A 1 88 ? 13.732 -14.623 -25.345 1.00 41.81 88 VAL A CA 1
ATOM 698 C C . VAL A 1 88 ? 13.547 -14.372 -23.854 1.00 41.81 88 VAL A C 1
ATOM 700 O O . VAL A 1 88 ? 14.142 -13.466 -23.278 1.00 41.81 88 VAL A O 1
ATOM 703 N N . LEU A 1 89 ? 12.636 -15.141 -23.268 1.00 38.53 89 LEU A N 1
ATOM 704 C CA . LEU A 1 89 ? 12.420 -15.240 -21.833 1.00 38.53 89 LEU A CA 1
ATOM 705 C C . LEU A 1 89 ? 13.356 -16.349 -21.331 1.00 38.53 89 LEU A C 1
ATOM 707 O O . LEU A 1 89 ? 13.091 -17.523 -21.585 1.00 38.53 89 LEU A O 1
ATOM 711 N N . VAL A 1 90 ? 14.464 -15.975 -20.689 1.00 36.41 90 VAL A N 1
ATOM 712 C CA . VAL A 1 90 ? 15.290 -16.861 -19.848 1.00 36.41 90 VAL A CA 1
ATOM 713 C C . VAL A 1 90 ? 15.580 -16.131 -18.549 1.00 36.41 90 VAL A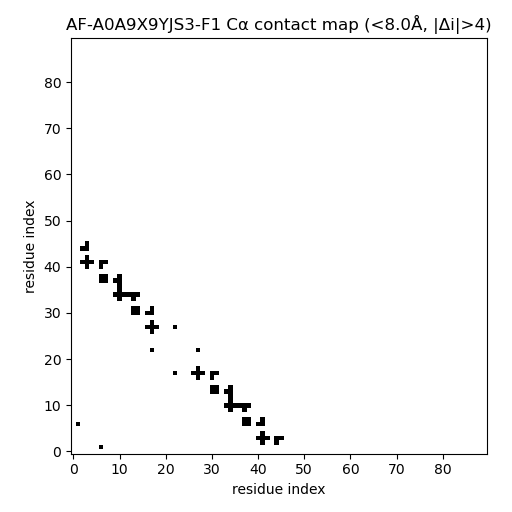 C 1
ATOM 715 O O . VAL A 1 90 ? 15.981 -14.949 -18.633 1.00 36.41 90 VAL A O 1
#

pLDDT: mean 71.73, std 22.41, rang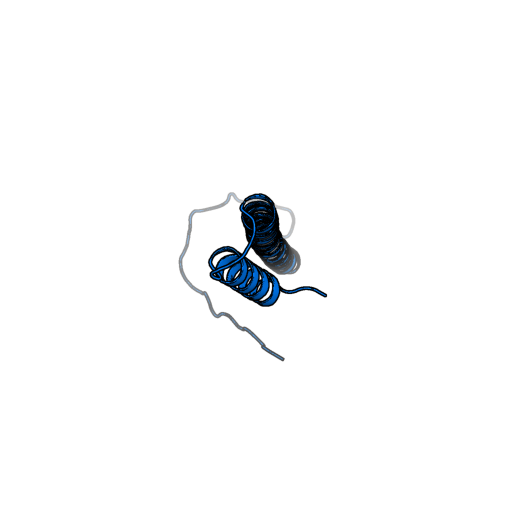e [36.41, 95.56]

Solvent-accessible surface area (backbone atoms only — not comparable to full-atom values): 5493 Å² total; per-residue (Å²): 131,93,49,51,64,58,25,46,51,50,17,52,49,28,46,53,66,36,67,48,87,94,64,58,67,68,63,24,52,53,26,45,51,52,17,51,50,27,47,53,48,24,52,51,48,52,51,49,55,51,49,53,51,50,50,49,53,51,47,56,52,60,70,61,61,75,87,68,72,93,72,89,82,79,90,73,78,92,72,87,83,80,90,78,80,81,77,83,86,126

Foldseek 3Di:
DQALVNLQVQLVVLQVVLPDPPDDPVSSVVSNVSSVVSNVVSVVRVVVVVVVVVVVVVVVVVVPPPPDPPDDDDDDDDDDDDPPPPPPDD

=== Feature glossary ===
Key to the feature types in this record:

Secondary structure (8-state, DSSP). Secondary structure is the local, repeating backbone conformation. DSSP classifies it into eight states by reading the hydrogen-bond network: three helix types (H, G, I), two β types (E, B), two non-regular types (T, S), and unstructured coil (-).

Backbone torsions (φ/ψ). Backbone dihedral angles. Every residue except chain termini has a φ (preceding-C → N → Cα → C) and a ψ (N → Cα → C → next-N). They are reported in degrees following the IUPAC sign convention. Secondary structure is essentially a statement about which (φ, ψ) basin each residue occupies.

Predicted aligned error. Predicted Aligned Error (PAE) is an AlphaFold confidence matrix: entry (i, j) is the expected error in the position of residue j, in ångströms, when the prediction is superimposed on the true structure at residue i. Low PAE within a block of residues means that block is internally rigid and well-predicted; high PAE between two blocks means their relative placement is uncertain even if each block individually is confident.

B-factor. B-factor (Debye–Waller factor) reflects atomic displacement in the crystal lattice. It is an experimental observable (units Å²), not a prediction; low values mean the atom is pinned down, high values mean it moves or is heterogeneous across the crystal.

Secondary structure (3-state, P-SEA). Three-state secondary structure (P-SEA) collapses the eight DSSP classes into helix (a), strand (b), and coil (c). P-SEA assigns these from Cα geometry alone — distances and angles — without requiring backbone oxygens, so it works on any Cα trace.

Sequence. Primary structure: the covalent order of the twenty standard amino acids along the backbone. Two proteins with the same sequence will (almost always) fold to the same structure; two with 30% identity often share a fold but not the details.

pLDDT. pLDDT is the predicted lDDT-Cα score: AlphaFold's confidence that the local environment of each residue (all inter-atomic distances within 15 Å) is correctly placed. It is a per-residue number between 0 and 100, with higher meaning more reliable.

InterPro / GO / CATH / organism. Functional annotations link the protein to curated databases. InterPro entries identify conserved domains and families by matching the sequence against member-database signatures (Pfam, PROSITE, CDD, …). Gene Ontology (GO) terms describe molecular function, biological process, and cellular component in a controlled vocabulary. CATH places the structure in a hierarchical fold classification (Class/Architecture/Topology/Homologous-superfamily). The organism is the source species.

Contact-map, Ramachandran, and PAE plots. Three diagnostic plots accompany the record. The Cα contact map visualizes the tertiary structure as a 2D adjacency matrix (8 Å cutoff, sequence-local contacts suppressed). The Ramachandran plot shows the distribution of backbone (φ, ψ) torsions, with points in the α and β basins reflecting secondary structure content. The PAE plot shows AlphaFold's inter-residue confidence as a color matrix.

mmCIF coordinates. The mmCIF table is the protein's shape written out atom by atom. For each backbone N, Cα, C, and carbonyl O, it records an (x, y, z) coordinate triple in Å plus the residue type, chain letter, and residue number.

Radius of gyration, Cα contacts, bounding box. Three whole-structure scalars: the radius of gyration (RMS distance of Cα from centroid, in Å), the count of Cα–Cα contacts (pairs closer than 8 Å and separated by more than four residues in sequence — i.e. tertiary, not local, contacts), and the bounding-box dimensions. Together they distinguish compact globular folds from extended fibres or disordered chains.

Foldseek 3Di. The Foldseek 3Di string encodes local tertiary geometry as a 20-letter alphabet — one character per residue — derived from the relative positions of nearby Cα atoms. Unlike the amino-acid sequence, 3Di is a direct function of the 3D structure, so two proteins with the same fold have similar 3Di strings even at low sequence identity.

Rendered structure images. Six rendered views show the 3D structure from the faces of a cube — i.e. along ±x, ±y, ±z. Rendering representation 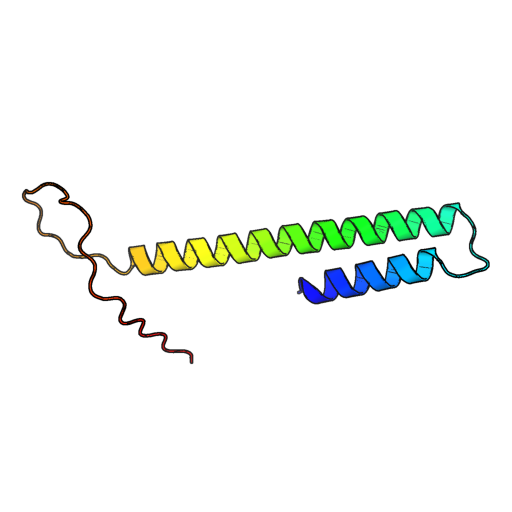is drawn randomly per protein from cartoon (secondary-structure ribbons), sticks (backbone bonds), or molecular surface; coloring is either N→C rainbow (blue at the N-terminus through red at the C-terminus) or one color per chain.

Nearest PDB structures. The Foldseek neighbor list gives the closest experimentally determined structures in the PDB, ranked by structural alignment. TM-score near 1 means near-identical fold; near 0.3 means only rough topology match. This is how one finds what a novel AlphaFold prediction most resembles in the solved-structure universe.

Solvent-accessible surface area. SASA measures how much of the protein is reachable by solvent. It is computed by rolling a water-sized probe over the atomic surface and summing the exposed area (Å²). Per-residue SASA distinguishes core (buried, low SASA) from surface (exposed, high SASA) residues; total SASA is a whole-molecule size measure.